Protein AF-A0A0D0CBJ6-F1 (afdb_monomer_lite)

Secondary structure (DSSP, 8-state):
--TTSS-HHHHHHHHHHHHHHHH--STTHHHHHHHHHHHHHHHHHTTS----HHHHHHHHHHHHHHHHHHHHHHHTT-

pLDDT: mean 77.82, std 11.81, range [43.06, 89.88]

Structure (mmCIF, N/CA/C/O backbone):
data_AF-A0A0D0CBJ6-F1
#
_entry.id   AF-A0A0D0CBJ6-F1
#
loop_
_atom_site.group_PDB
_atom_site.id
_atom_site.type_symbol
_atom_site.label_atom_id
_atom_site.label_alt_id
_atom_site.label_comp_id
_atom_site.label_asym_id
_atom_site.label_entity_id
_atom_site.label_seq_id
_atom_site.pdbx_PDB_ins_code
_atom_site.Cartn_x
_atom_site.Cartn_y
_atom_site.Cartn_z
_atom_site.occupancy
_atom_site.B_iso_or_equiv
_atom_site.auth_seq_id
_atom_site.auth_comp_id
_atom_site.auth_asym_id
_atom_site.auth_atom_id
_atom_site.pdbx_PDB_model_num
ATOM 1 N N . MET A 1 1 ? 5.888 18.575 3.514 1.00 43.06 1 MET A N 1
ATOM 2 C CA . MET A 1 1 ? 5.121 17.740 2.568 1.00 43.06 1 MET A CA 1
ATOM 3 C C . MET A 1 1 ? 6.057 16.667 2.042 1.00 43.06 1 MET A C 1
ATOM 5 O O . MET A 1 1 ? 7.156 17.036 1.635 1.00 43.06 1 MET A O 1
ATOM 9 N N . PRO A 1 2 ? 5.707 15.374 2.086 1.00 48.41 2 PRO A N 1
ATOM 10 C CA . PRO A 1 2 ? 6.552 14.318 1.540 1.00 48.41 2 PRO A CA 1
ATOM 11 C C . PRO A 1 2 ? 6.434 14.314 0.004 1.00 48.41 2 PRO A C 1
ATOM 13 O O . PRO A 1 2 ? 5.907 13.385 -0.597 1.00 48.41 2 PRO A O 1
ATOM 16 N N . CYS A 1 3 ? 6.874 15.399 -0.636 1.00 49.41 3 CYS A N 1
ATOM 17 C CA . CYS A 1 3 ? 6.823 15.598 -2.081 1.00 49.41 3 CYS A CA 1
ATOM 18 C C . CYS A 1 3 ? 8.156 15.165 -2.696 1.00 49.41 3 CYS A C 1
ATOM 20 O O . CYS A 1 3 ? 9.071 15.980 -2.741 1.00 49.41 3 CYS A O 1
ATOM 22 N N . SER A 1 4 ? 8.276 13.886 -3.074 1.00 59.12 4 SER A N 1
ATOM 23 C CA . SER A 1 4 ? 9.107 13.399 -4.208 1.00 59.12 4 SER A CA 1
ATOM 24 C C . SER A 1 4 ? 9.299 11.873 -4.239 1.00 59.12 4 SER A C 1
ATOM 26 O O . SER A 1 4 ? 10.275 11.387 -4.801 1.00 59.12 4 SER A O 1
ATOM 28 N N . LEU A 1 5 ? 8.421 11.075 -3.620 1.00 70.25 5 LEU A N 1
ATOM 29 C CA . LEU A 1 5 ? 8.533 9.607 -3.712 1.00 70.25 5 LEU A CA 1
ATOM 30 C C . LEU A 1 5 ? 7.641 8.986 -4.791 1.00 70.25 5 LEU A C 1
ATOM 32 O O . LEU A 1 5 ? 7.948 7.893 -5.253 1.00 70.25 5 LEU A O 1
ATOM 36 N N . PHE A 1 6 ? 6.568 9.668 -5.190 1.00 74.56 6 PHE A N 1
ATOM 37 C CA . PHE A 1 6 ? 5.546 9.128 -6.082 1.00 74.56 6 PHE A CA 1
ATOM 38 C C . PHE A 1 6 ? 5.151 10.160 -7.141 1.00 74.56 6 PHE A C 1
ATOM 40 O O . PHE A 1 6 ? 5.176 11.362 -6.870 1.00 74.56 6 PHE A O 1
ATOM 47 N N . THR A 1 7 ? 4.801 9.691 -8.339 1.00 81.12 7 THR A N 1
ATOM 48 C CA . THR A 1 7 ? 4.256 10.532 -9.419 1.00 81.12 7 THR A CA 1
ATOM 49 C C . THR A 1 7 ? 2.812 10.953 -9.121 1.00 81.12 7 THR A C 1
ATOM 51 O O . THR A 1 7 ? 2.158 10.366 -8.262 1.00 81.12 7 THR A O 1
ATOM 54 N N . GLU A 1 8 ? 2.276 11.948 -9.833 1.00 81.44 8 GLU A N 1
ATOM 55 C CA . GLU A 1 8 ? 0.891 12.424 -9.640 1.00 81.44 8 GLU A CA 1
ATOM 56 C C . GLU A 1 8 ? -0.162 11.316 -9.839 1.00 81.44 8 GLU A C 1
ATOM 58 O O . GLU A 1 8 ? -1.120 11.223 -9.070 1.00 81.44 8 GLU A O 1
ATOM 63 N N . GLU A 1 9 ? 0.042 10.410 -10.801 1.00 81.00 9 GLU A N 1
ATOM 64 C CA . GLU A 1 9 ? -0.823 9.233 -10.987 1.00 81.00 9 GLU A CA 1
ATOM 65 C C . GLU A 1 9 ? -0.759 8.271 -9.794 1.00 81.00 9 GLU A C 1
ATOM 67 O O . GLU A 1 9 ? -1.782 7.760 -9.336 1.00 81.00 9 GLU A O 1
ATOM 72 N N . GLN A 1 10 ? 0.443 8.038 -9.261 1.00 80.38 10 GLN A N 1
ATOM 73 C CA . GLN A 1 10 ? 0.647 7.182 -8.094 1.00 80.38 10 GLN A CA 1
ATOM 74 C C . GLN A 1 10 ? 0.035 7.795 -6.830 1.00 80.38 10 GLN A C 1
ATOM 76 O O . GLN A 1 10 ? -0.571 7.078 -6.037 1.00 80.38 10 GLN A O 1
ATOM 81 N N . LEU A 1 11 ? 0.156 9.114 -6.661 1.00 83.25 11 LEU A N 1
ATOM 82 C CA . LEU A 1 11 ? -0.469 9.861 -5.569 1.00 83.25 11 LEU A CA 1
ATOM 83 C C . LEU A 1 11 ? -1.993 9.785 -5.647 1.00 83.25 11 LEU A C 1
ATOM 85 O O . LEU A 1 11 ? -2.617 9.421 -4.659 1.00 83.25 11 LEU A O 1
ATOM 89 N N . THR A 1 12 ? -2.575 9.988 -6.831 1.00 84.75 12 THR A N 1
ATOM 90 C CA . THR A 1 12 ? -4.026 9.857 -7.042 1.00 84.75 12 THR A CA 1
ATOM 91 C C . THR A 1 12 ? -4.533 8.463 -6.644 1.00 84.75 12 THR A C 1
ATOM 93 O O . THR A 1 12 ? -5.563 8.324 -5.984 1.00 84.75 12 THR A O 1
ATOM 96 N N . LEU A 1 13 ? 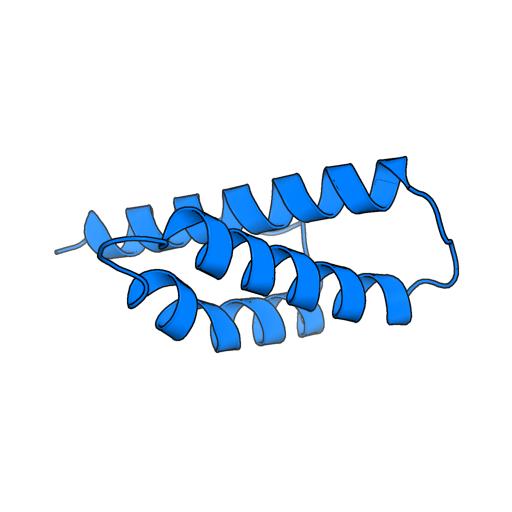-3.785 7.409 -6.997 1.00 85.38 13 LEU A N 1
ATOM 97 C CA . LEU A 1 13 ? -4.077 6.030 -6.587 1.00 85.38 13 LEU A CA 1
ATOM 98 C C . LEU A 1 13 ? -3.979 5.835 -5.067 1.00 85.38 13 LEU A C 1
ATOM 100 O O . LEU A 1 13 ? -4.821 5.154 -4.483 1.00 85.38 13 LEU A O 1
ATOM 104 N N . LEU A 1 14 ? -2.960 6.419 -4.432 1.00 85.81 14 LEU A N 1
ATOM 105 C CA . LEU A 1 14 ? -2.747 6.354 -2.984 1.00 85.81 14 LEU A CA 1
ATOM 106 C C . LEU A 1 14 ? -3.835 7.091 -2.201 1.00 85.81 14 LEU A C 1
ATOM 108 O O . LEU A 1 14 ? -4.307 6.572 -1.194 1.00 85.81 14 LEU A O 1
ATOM 112 N N . GLU A 1 15 ? -4.248 8.268 -2.663 1.00 85.62 15 GLU A N 1
ATOM 113 C CA . GLU A 1 15 ? -5.343 9.042 -2.075 1.00 85.62 15 GLU A CA 1
ATOM 114 C C . GLU A 1 15 ? -6.675 8.294 -2.190 1.00 85.62 15 GLU A C 1
ATOM 116 O O . GLU A 1 15 ? -7.431 8.246 -1.222 1.00 85.62 15 GLU A O 1
ATOM 121 N N . GLY A 1 16 ? -6.925 7.620 -3.318 1.00 86.56 16 GLY A N 1
ATOM 122 C CA . GLY A 1 16 ? -8.131 6.810 -3.514 1.00 86.56 16 GLY A CA 1
ATOM 123 C C . GLY A 1 16 ? -8.253 5.618 -2.559 1.00 86.56 16 GLY A C 1
ATOM 124 O O . GLY A 1 16 ? -9.363 5.247 -2.190 1.00 86.56 16 GLY A O 1
ATOM 125 N N . VAL A 1 17 ? -7.132 5.033 -2.122 1.00 88.38 17 VAL A N 1
ATOM 126 C CA . VAL A 1 17 ? -7.130 3.930 -1.139 1.00 88.38 17 VAL A CA 1
ATOM 127 C C . VAL A 1 17 ? -6.916 4.401 0.300 1.00 88.38 17 VAL A C 1
ATOM 129 O O . VAL A 1 17 ? -6.946 3.583 1.219 1.00 88.38 17 VAL A O 1
ATOM 132 N N . LEU A 1 18 ? -6.652 5.692 0.521 1.00 85.31 18 LEU A N 1
ATOM 133 C CA . LEU A 1 18 ? -6.315 6.228 1.840 1.00 85.31 18 LEU A CA 1
ATOM 134 C C . LEU A 1 18 ? -7.490 6.117 2.811 1.00 85.31 18 LEU A C 1
ATOM 136 O O . LEU A 1 18 ? -7.285 5.745 3.967 1.00 85.31 18 LEU A O 1
ATOM 140 N N . ASP A 1 19 ? -8.697 6.422 2.338 1.00 84.94 19 ASP A N 1
ATOM 141 C CA . ASP A 1 19 ? -9.920 6.351 3.138 1.00 84.94 19 ASP A CA 1
ATOM 142 C C . ASP A 1 19 ? -10.190 4.902 3.574 1.00 84.94 19 ASP A C 1
ATOM 144 O O . ASP A 1 19 ? -10.207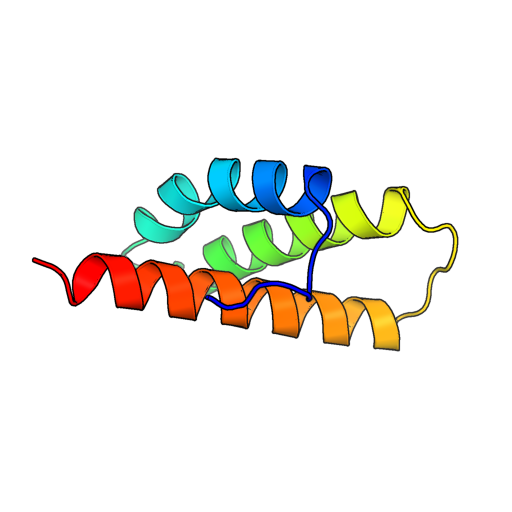 4.607 4.769 1.00 84.94 19 ASP A O 1
ATOM 148 N N . GLU A 1 20 ? -10.170 3.965 2.617 1.00 87.31 20 GLU A N 1
ATOM 149 C CA . GLU A 1 20 ? -10.282 2.524 2.880 1.00 87.31 20 GLU A CA 1
ATOM 150 C C . GLU A 1 20 ? -9.182 2.033 3.843 1.00 87.31 20 GLU A C 1
ATOM 152 O O . GLU A 1 20 ? -9.436 1.288 4.794 1.00 87.31 20 GLU A O 1
ATOM 157 N N . TYR A 1 21 ? -7.940 2.495 3.665 1.00 87.75 21 TYR A N 1
ATOM 158 C CA . TYR A 1 21 ? -6.823 2.152 4.546 1.00 87.75 21 TYR A CA 1
ATOM 159 C C . TYR A 1 21 ? -7.002 2.680 5.979 1.00 87.75 21 TYR A C 1
ATOM 161 O O . TYR A 1 21 ? -6.547 2.034 6.938 1.00 87.75 21 TYR A O 1
ATOM 169 N N . ARG A 1 22 ? -7.630 3.850 6.146 1.00 83.56 22 ARG A N 1
ATOM 170 C CA . ARG A 1 22 ? -7.919 4.470 7.449 1.00 83.56 22 ARG A CA 1
ATOM 171 C C . ARG A 1 22 ? -9.082 3.769 8.145 1.00 83.56 22 ARG A C 1
ATOM 173 O O . ARG A 1 22 ? -8.969 3.482 9.336 1.00 83.56 22 ARG A O 1
ATOM 180 N N . GLU A 1 23 ? -10.139 3.438 7.410 1.00 86.69 23 GLU A N 1
ATOM 181 C CA . GLU A 1 23 ? -11.321 2.741 7.929 1.00 86.69 23 GLU A CA 1
ATOM 182 C C . GLU A 1 23 ? -11.016 1.312 8.402 1.00 86.69 23 GLU A C 1
ATOM 184 O O . GLU A 1 23 ? -11.701 0.774 9.281 1.00 86.69 23 GLU A O 1
ATOM 189 N N . ILE A 1 24 ? -9.943 0.695 7.887 1.00 87.12 24 ILE A N 1
ATOM 190 C CA . ILE A 1 24 ? -9.495 -0.616 8.356 1.00 87.12 24 ILE A CA 1
ATOM 191 C C . ILE A 1 24 ? -9.137 -0.577 9.851 1.00 87.12 24 ILE A C 1
ATOM 193 O O . ILE A 1 24 ? -8.068 -0.134 10.290 1.00 87.12 24 ILE A O 1
ATOM 197 N N . SER A 1 25 ? -10.023 -1.191 10.625 1.00 80.56 25 SER A N 1
ATOM 198 C CA . SER A 1 25 ? -9.946 -1.358 12.069 1.00 80.56 25 SER A CA 1
ATOM 199 C C . SER A 1 25 ? -10.314 -2.797 12.470 1.00 80.56 25 SER A C 1
ATOM 201 O O . SER A 1 25 ? -10.718 -3.614 11.641 1.00 80.56 25 SER A O 1
ATOM 203 N N . GLY A 1 26 ? -10.107 -3.151 13.742 1.00 85.69 26 GLY A N 1
ATOM 204 C CA . GLY A 1 26 ? -10.457 -4.476 14.268 1.00 85.69 26 GLY A CA 1
ATOM 205 C C . GLY A 1 26 ? -9.478 -5.612 13.926 1.00 85.69 26 GLY A C 1
ATOM 206 O O . GLY A 1 26 ? -8.292 -5.401 13.643 1.00 85.69 26 GLY A O 1
ATOM 207 N N . GLN A 1 27 ? -9.968 -6.850 14.032 1.00 81.25 27 GLN A N 1
ATOM 208 C CA . GLN A 1 27 ? -9.172 -8.071 13.881 1.00 81.25 27 GLN A CA 1
ATOM 209 C C . GLN A 1 27 ? -8.860 -8.331 12.397 1.00 81.25 27 GLN A C 1
ATOM 211 O O . GLN A 1 27 ? -9.738 -8.265 11.543 1.00 81.25 27 GLN A O 1
ATOM 216 N N . GLY A 1 28 ? -7.589 -8.592 12.071 1.00 85.06 28 GLY A N 1
ATOM 217 C CA . GLY A 1 28 ? -7.139 -8.748 10.678 1.00 85.06 28 GLY A CA 1
ATOM 218 C C . GLY A 1 28 ? -6.793 -7.437 9.960 1.00 85.06 28 GLY A C 1
ATOM 219 O O . GLY A 1 28 ? -6.463 -7.464 8.775 1.00 85.06 28 GLY A O 1
ATOM 220 N N . LYS A 1 29 ? -6.788 -6.297 10.670 1.00 86.06 29 LYS A N 1
ATOM 221 C CA . LYS A 1 29 ? -6.408 -4.991 10.105 1.00 86.06 29 LYS A CA 1
ATOM 222 C C . LYS A 1 29 ? -5.046 -4.994 9.411 1.00 86.06 29 LYS A C 1
ATOM 224 O O . LYS A 1 29 ? -4.883 -4.356 8.382 1.00 86.06 29 LYS A O 1
ATOM 229 N N . VAL A 1 30 ? -4.078 -5.727 9.962 1.00 85.50 30 VAL A N 1
ATOM 230 C CA . VAL A 1 30 ? -2.713 -5.794 9.424 1.00 85.50 30 VAL A CA 1
ATOM 231 C C . VAL A 1 30 ? -2.724 -6.462 8.051 1.00 85.50 30 VAL A C 1
ATOM 233 O O . VAL A 1 30 ? -2.275 -5.853 7.090 1.00 85.50 30 VAL A O 1
ATOM 236 N N . ALA A 1 31 ? -3.352 -7.636 7.940 1.00 88.38 31 ALA A N 1
ATOM 237 C CA . ALA A 1 31 ? -3.451 -8.370 6.682 1.00 88.38 31 ALA A CA 1
ATOM 238 C C . ALA A 1 31 ? -4.217 -7.586 5.600 1.00 88.38 31 ALA A C 1
ATOM 240 O O . ALA A 1 31 ? -3.810 -7.575 4.443 1.00 88.38 31 ALA A O 1
ATOM 241 N N . ARG A 1 32 ? -5.297 -6.880 5.968 1.00 87.88 32 ARG A N 1
ATOM 242 C CA . ARG A 1 32 ? -6.047 -6.028 5.025 1.00 87.88 32 ARG A CA 1
ATOM 243 C C . ARG A 1 32 ? -5.226 -4.828 4.549 1.00 87.88 32 ARG A C 1
ATOM 245 O O . ARG A 1 32 ? -5.186 -4.550 3.357 1.00 87.88 32 ARG A O 1
ATOM 252 N N . LYS A 1 33 ? -4.512 -4.164 5.462 1.00 88.06 33 LYS A N 1
ATOM 253 C CA . LYS A 1 33 ? -3.590 -3.071 5.123 1.00 88.06 33 LYS A CA 1
ATOM 254 C C . LYS A 1 33 ? -2.459 -3.554 4.214 1.00 88.06 33 LYS A C 1
ATOM 256 O O . LYS A 1 33 ? -2.122 -2.876 3.251 1.00 88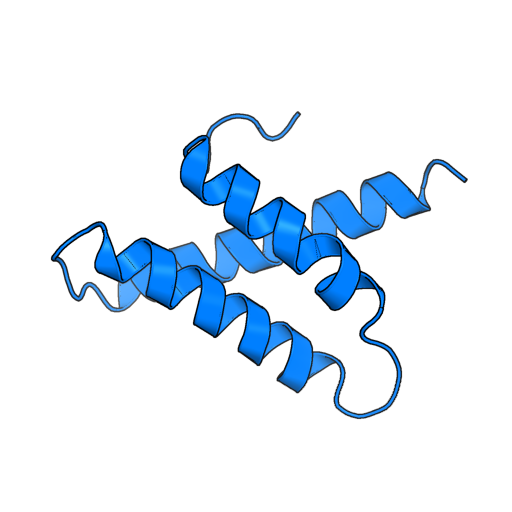.06 33 LYS A O 1
ATOM 261 N N . GLU A 1 34 ? -1.912 -4.741 4.469 1.00 88.06 34 GLU A N 1
ATOM 262 C CA . GLU A 1 34 ? -0.906 -5.361 3.599 1.00 88.06 34 GLU A CA 1
ATOM 263 C C . GLU A 1 34 ? -1.456 -5.726 2.215 1.00 88.06 34 GLU A C 1
ATOM 265 O O . GLU A 1 34 ? -0.745 -5.561 1.223 1.00 88.06 34 GLU A O 1
ATOM 270 N N . ALA A 1 35 ? -2.716 -6.158 2.120 1.00 89.88 35 ALA A N 1
ATOM 271 C CA . ALA A 1 35 ? -3.366 -6.422 0.838 1.00 89.88 35 ALA A CA 1
ATOM 272 C C . ALA A 1 35 ? -3.495 -5.143 -0.010 1.00 89.88 35 ALA A C 1
ATOM 274 O O . ALA A 1 35 ? -3.123 -5.166 -1.182 1.00 89.88 35 ALA A O 1
ATOM 275 N N . ILE A 1 36 ? -3.916 -4.020 0.589 1.00 88.94 36 ILE A N 1
ATOM 276 C CA . ILE A 1 36 ? -3.978 -2.713 -0.094 1.00 88.94 36 ILE A CA 1
ATOM 277 C C . ILE A 1 36 ? -2.586 -2.283 -0.568 1.00 88.94 36 ILE A C 1
ATOM 279 O O . ILE A 1 36 ? -2.402 -1.960 -1.739 1.00 88.94 36 ILE A O 1
ATOM 283 N N . VAL A 1 37 ? -1.579 -2.336 0.311 1.00 87.25 37 VAL A N 1
ATOM 284 C CA . VAL A 1 37 ? -0.192 -1.975 -0.039 1.00 87.25 37 VAL A CA 1
ATOM 285 C C . VAL A 1 37 ? 0.321 -2.834 -1.197 1.00 87.25 37 VAL A C 1
ATOM 287 O O . VAL A 1 37 ? 0.941 -2.316 -2.127 1.00 87.25 37 VAL A O 1
ATOM 290 N N . THR A 1 38 ? 0.040 -4.138 -1.173 1.00 87.25 38 THR A N 1
ATOM 291 C CA . THR A 1 38 ? 0.428 -5.068 -2.241 1.00 87.25 38 THR A CA 1
ATOM 292 C C . THR A 1 38 ? -0.260 -4.719 -3.556 1.00 87.25 38 THR A C 1
ATOM 294 O O . THR A 1 38 ? 0.407 -4.660 -4.587 1.00 87.25 38 THR A O 1
ATOM 297 N N . TRP A 1 39 ? -1.562 -4.433 -3.523 1.00 87.62 39 TRP A N 1
ATOM 298 C CA . TRP A 1 39 ? -2.340 -4.069 -4.704 1.00 87.62 39 TRP A CA 1
ATOM 299 C C . TRP A 1 39 ? -1.850 -2.764 -5.348 1.00 87.62 39 TRP A C 1
ATOM 301 O O . TRP A 1 39 ? -1.600 -2.729 -6.554 1.00 87.62 39 TRP A O 1
ATOM 311 N N . VAL A 1 40 ? -1.618 -1.719 -4.546 1.00 85.44 40 VAL A N 1
ATOM 312 C CA . VAL A 1 40 ? -1.069 -0.438 -5.024 1.00 85.44 40 VAL A CA 1
ATOM 313 C C . VAL A 1 40 ? 0.321 -0.635 -5.628 1.00 85.44 40 VAL A C 1
ATOM 315 O O . VAL A 1 40 ? 0.611 -0.143 -6.716 1.00 85.44 40 VAL A O 1
ATOM 318 N N . THR A 1 41 ? 1.171 -1.420 -4.964 1.00 82.50 41 THR A N 1
ATOM 319 C CA . THR A 1 41 ? 2.522 -1.715 -5.459 1.00 82.50 41 THR A CA 1
ATOM 320 C C . THR A 1 41 ? 2.466 -2.452 -6.798 1.00 82.50 41 THR A C 1
ATOM 322 O O . THR A 1 41 ? 3.207 -2.106 -7.712 1.00 82.50 41 THR A O 1
ATOM 325 N N . GLN A 1 42 ? 1.570 -3.430 -6.959 1.00 81.44 42 GLN A N 1
ATOM 326 C CA . GLN A 1 42 ? 1.397 -4.125 -8.237 1.00 81.44 42 GLN A CA 1
ATOM 327 C C . GLN A 1 42 ? 0.959 -3.176 -9.348 1.00 81.44 42 GLN A C 1
ATOM 329 O O . GLN A 1 42 ? 1.523 -3.239 -10.436 1.00 81.44 42 GLN A O 1
ATOM 334 N N . LYS A 1 43 ? 0.019 -2.263 -9.070 1.00 80.75 43 LYS A N 1
ATOM 335 C CA . LYS A 1 43 ? -0.401 -1.232 -10.031 1.00 80.75 43 LYS A CA 1
ATOM 336 C C . LYS A 1 43 ? 0.771 -0.360 -10.479 1.00 80.75 43 LYS A C 1
ATOM 338 O O . LYS A 1 43 ? 0.878 -0.057 -11.666 1.00 80.75 43 LYS A O 1
ATOM 343 N N . PHE A 1 44 ? 1.672 -0.021 -9.561 1.00 76.56 44 PHE A N 1
ATOM 344 C CA . PHE A 1 44 ? 2.862 0.775 -9.860 1.00 76.56 44 PHE A CA 1
ATOM 345 C C . PHE A 1 44 ? 3.901 -0.014 -10.666 1.00 76.56 44 PHE A C 1
ATOM 347 O O . PHE A 1 44 ? 4.474 0.523 -11.610 1.00 76.56 44 PHE A O 1
ATOM 354 N N . VAL A 1 45 ? 4.116 -1.292 -10.343 1.00 69.75 45 VAL A N 1
ATOM 355 C CA . VAL A 1 45 ? 5.056 -2.166 -11.065 1.00 69.75 45 VAL A CA 1
ATOM 356 C C . VAL A 1 45 ? 4.546 -2.502 -12.467 1.00 69.75 45 VAL A C 1
ATOM 358 O O . VAL A 1 45 ? 5.339 -2.583 -13.392 1.00 69.75 45 VAL A O 1
ATOM 361 N N . THR A 1 46 ? 3.233 -2.593 -12.705 1.00 65.62 46 THR A N 1
ATOM 362 C CA . THR A 1 46 ? 2.720 -2.739 -14.083 1.00 65.62 46 THR A CA 1
ATOM 363 C C . THR A 1 46 ? 3.070 -1.565 -15.007 1.00 65.62 46 THR A C 1
ATOM 365 O O . THR A 1 46 ? 3.044 -1.749 -16.221 1.00 65.62 46 THR A O 1
ATOM 368 N N . VAL A 1 47 ? 3.423 -0.390 -14.465 1.00 59.03 47 VAL A N 1
ATOM 369 C CA . VAL A 1 47 ? 3.858 0.787 -15.244 1.00 59.03 47 VAL A CA 1
ATOM 370 C C . VAL A 1 47 ? 5.361 0.746 -15.569 1.00 59.03 47 VAL A C 1
ATOM 372 O O . VAL A 1 47 ? 5.775 1.298 -16.586 1.00 59.03 47 VAL A O 1
ATOM 375 N N . HIS A 1 48 ? 6.178 0.039 -14.779 1.00 55.34 48 HIS A N 1
ATOM 376 C CA . HIS A 1 48 ? 7.622 -0.104 -14.999 1.00 55.34 48 HIS A CA 1
ATOM 377 C C . HIS A 1 48 ? 7.997 -1.578 -15.168 1.00 55.34 48 HIS A C 1
ATOM 379 O O . HIS A 1 48 ? 7.981 -2.356 -14.222 1.00 55.34 48 HIS A O 1
ATOM 385 N N . HIS A 1 49 ? 8.334 -1.954 -16.400 1.00 54.03 49 HIS A N 1
ATOM 386 C CA . HIS A 1 49 ? 8.534 -3.324 -16.880 1.00 54.03 49 HIS A CA 1
ATOM 387 C C . HIS A 1 49 ? 9.805 -4.019 -16.345 1.00 54.03 49 HIS A C 1
ATOM 389 O O . HIS A 1 49 ? 10.550 -4.627 -17.107 1.00 54.03 49 HIS A O 1
ATOM 395 N N . GLU A 1 50 ? 10.073 -3.941 -15.043 1.00 55.06 50 GLU A N 1
ATOM 396 C CA . GLU A 1 50 ? 11.220 -4.580 -14.404 1.00 55.06 50 GLU A CA 1
ATOM 397 C C . GLU A 1 50 ? 10.760 -5.267 -13.112 1.00 55.06 50 GLU A C 1
ATOM 399 O O . GLU A 1 50 ? 10.441 -4.632 -12.108 1.00 55.06 50 GLU A O 1
ATOM 404 N N . ASN A 1 51 ? 10.702 -6.603 -13.161 1.00 59.69 51 ASN A N 1
ATOM 405 C CA . ASN A 1 51 ? 10.410 -7.508 -12.042 1.00 59.69 51 ASN A CA 1
ATOM 406 C C . ASN A 1 51 ? 11.560 -7.525 -11.015 1.00 59.69 51 ASN A C 1
ATOM 408 O O . ASN A 1 51 ? 12.077 -8.584 -10.653 1.00 59.69 51 ASN A O 1
ATOM 412 N N . ASP A 1 52 ? 11.995 -6.359 -10.547 1.00 71.12 52 ASP A N 1
ATOM 413 C CA . ASP A 1 52 ? 12.987 -6.284 -9.490 1.00 71.12 52 ASP A CA 1
ATOM 414 C C . ASP A 1 52 ? 12.292 -6.487 -8.135 1.00 71.12 52 ASP A C 1
ATOM 416 O O . ASP A 1 52 ? 11.524 -5.654 -7.635 1.00 71.12 52 ASP A O 1
ATOM 420 N N . ILE A 1 53 ? 12.508 -7.669 -7.557 1.00 73.12 53 ILE A N 1
ATOM 421 C CA . ILE A 1 53 ? 11.902 -8.088 -6.287 1.00 73.12 53 ILE A CA 1
ATOM 422 C C . ILE A 1 53 ? 12.351 -7.161 -5.147 1.00 73.12 53 ILE A C 1
ATOM 424 O O . ILE A 1 53 ? 11.579 -6.901 -4.218 1.00 73.12 53 ILE A O 1
ATOM 428 N N . GLU A 1 54 ? 13.580 -6.639 -5.204 1.00 77.44 54 GLU A N 1
ATOM 429 C CA . GLU A 1 54 ? 14.096 -5.720 -4.193 1.00 77.44 54 GLU A CA 1
ATOM 430 C C . GLU A 1 54 ? 13.458 -4.333 -4.331 1.00 77.44 54 GLU A C 1
ATOM 432 O O . GLU A 1 54 ? 13.012 -3.762 -3.329 1.00 77.44 54 GLU A O 1
ATOM 437 N N . ALA A 1 55 ? 13.328 -3.823 -5.558 1.00 75.06 55 ALA A N 1
ATOM 438 C CA . ALA A 1 55 ? 12.621 -2.575 -5.833 1.00 75.06 55 ALA A CA 1
ATOM 439 C C . ALA A 1 55 ? 11.148 -2.659 -5.406 1.00 75.06 55 ALA A C 1
ATOM 441 O O . ALA A 1 55 ? 10.640 -1.746 -4.756 1.00 75.06 55 ALA A O 1
ATOM 442 N N . THR A 1 56 ? 10.490 -3.791 -5.667 1.00 76.94 56 THR A N 1
ATOM 443 C CA . THR A 1 56 ? 9.094 -4.032 -5.271 1.00 76.94 56 THR A CA 1
ATOM 444 C C . THR A 1 56 ? 8.930 -4.001 -3.749 1.00 76.94 56 THR A C 1
ATOM 446 O O . THR A 1 56 ? 8.014 -3.361 -3.234 1.00 76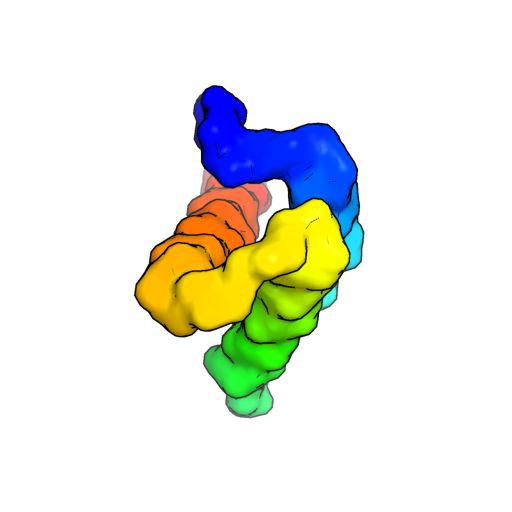.94 56 THR A O 1
ATOM 449 N N . LYS A 1 57 ? 9.847 -4.625 -2.996 1.00 82.06 57 LYS A N 1
ATOM 450 C CA . LYS A 1 57 ? 9.836 -4.572 -1.523 1.00 82.06 57 LYS A CA 1
ATOM 451 C C . LYS A 1 57 ? 10.099 -3.167 -0.985 1.00 82.06 57 LYS A C 1
ATOM 453 O O . LYS A 1 57 ? 9.422 -2.737 -0.051 1.00 82.06 57 LYS A O 1
ATOM 458 N N . LYS A 1 58 ? 11.061 -2.436 -1.563 1.00 83.31 58 LYS A N 1
ATOM 459 C CA . LYS A 1 58 ? 11.323 -1.033 -1.194 1.00 83.31 58 LYS A CA 1
ATOM 460 C C . LYS A 1 58 ? 10.088 -0.171 -1.445 1.00 83.31 58 LYS A C 1
ATOM 462 O O . LYS A 1 58 ? 9.720 0.621 -0.582 1.00 83.31 58 LYS A O 1
ATOM 467 N N . LEU A 1 59 ? 9.408 -0.389 -2.568 1.00 82.19 59 LEU A N 1
ATOM 468 C CA . LEU A 1 59 ? 8.187 0.318 -2.930 1.00 82.19 59 LEU A CA 1
ATOM 469 C C . LEU A 1 59 ? 7.038 0.021 -1.958 1.00 82.19 59 LEU A C 1
ATOM 471 O O . LEU A 1 59 ? 6.428 0.961 -1.452 1.00 82.19 59 LEU A O 1
ATOM 475 N N . GLN A 1 60 ? 6.801 -1.250 -1.614 1.00 83.06 60 GLN A N 1
ATOM 476 C CA . GLN A 1 60 ? 5.819 -1.631 -0.588 1.00 83.06 60 GLN A CA 1
ATOM 477 C C . GLN A 1 60 ? 6.085 -0.919 0.740 1.00 83.06 60 GLN A C 1
ATOM 479 O O . GLN A 1 60 ? 5.162 -0.409 1.378 1.00 83.06 60 GLN A O 1
ATOM 484 N N . ASN A 1 61 ? 7.353 -0.856 1.154 1.00 85.62 61 ASN A N 1
ATOM 485 C CA . ASN A 1 61 ? 7.727 -0.218 2.408 1.00 85.62 61 ASN A CA 1
ATOM 486 C C . ASN A 1 61 ? 7.513 1.306 2.359 1.00 85.62 61 ASN A C 1
ATOM 488 O O . ASN A 1 61 ? 6.999 1.880 3.319 1.00 85.62 61 ASN A O 1
ATOM 492 N N . SER A 1 62 ? 7.824 1.948 1.228 1.00 84.75 62 SER A N 1
ATOM 493 C CA . SER A 1 62 ? 7.555 3.372 0.985 1.00 84.75 62 SER A CA 1
ATOM 494 C C . SER A 1 62 ? 6.059 3.690 0.986 1.00 84.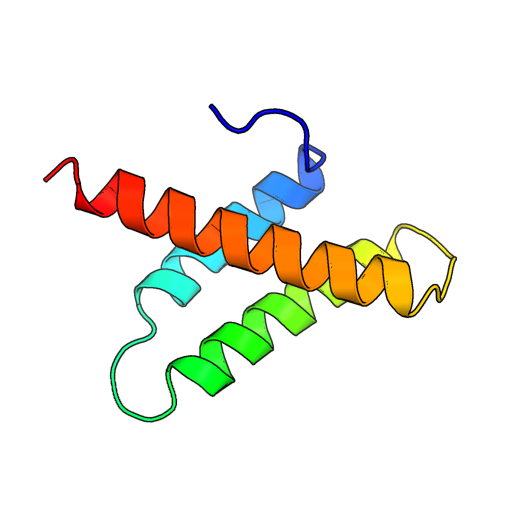75 62 SER A C 1
ATOM 496 O O . SER A 1 62 ? 5.644 4.634 1.656 1.00 84.75 62 SER A O 1
ATOM 498 N N . VAL A 1 63 ? 5.236 2.883 0.305 1.00 84.69 63 VAL A N 1
ATOM 499 C CA . VAL A 1 63 ? 3.769 3.034 0.268 1.00 84.69 63 VAL A CA 1
ATOM 500 C C . VAL A 1 63 ? 3.179 2.888 1.669 1.00 84.69 63 VAL A C 1
ATOM 502 O O . VAL A 1 63 ? 2.406 3.734 2.118 1.00 84.69 63 VAL A O 1
ATOM 505 N N . LYS A 1 64 ? 3.600 1.858 2.410 1.00 86.31 64 LYS A N 1
ATOM 506 C CA . LYS A 1 64 ? 3.174 1.642 3.796 1.00 86.31 64 LYS A CA 1
ATOM 507 C C . LYS A 1 64 ? 3.553 2.817 4.697 1.00 86.31 64 LYS A C 1
ATOM 509 O O . LYS A 1 64 ? 2.743 3.241 5.520 1.00 86.31 64 LYS A O 1
ATOM 514 N N . ASN A 1 65 ? 4.772 3.340 4.560 1.00 86.56 65 ASN A N 1
ATOM 515 C CA . ASN A 1 65 ? 5.226 4.474 5.357 1.00 86.56 65 ASN A CA 1
ATOM 516 C C . ASN A 1 65 ? 4.440 5.750 5.025 1.00 86.56 65 ASN A C 1
ATOM 518 O O . ASN A 1 65 ? 4.034 6.459 5.939 1.00 86.56 65 ASN A O 1
ATOM 522 N N . TRP A 1 66 ? 4.162 6.000 3.742 1.00 86.00 66 TRP A N 1
ATOM 523 C CA . TRP A 1 66 ? 3.361 7.140 3.296 1.00 86.00 66 TRP A CA 1
ATOM 524 C C . TRP A 1 66 ? 1.933 7.086 3.847 1.00 86.00 66 TRP A C 1
ATOM 526 O O . TRP A 1 66 ? 1.496 8.038 4.489 1.00 86.00 6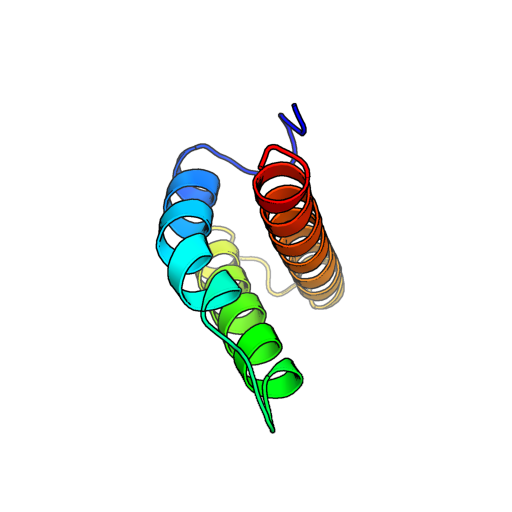6 TRP A O 1
ATOM 536 N N . LEU A 1 67 ? 1.245 5.945 3.703 1.00 83.94 67 LEU A N 1
ATOM 537 C CA . LEU A 1 67 ? -0.120 5.759 4.212 1.00 83.94 67 LEU A CA 1
ATOM 538 C C . LEU A 1 67 ? -0.190 5.920 5.735 1.00 83.94 67 LEU A C 1
ATOM 540 O O . LEU A 1 67 ? -1.112 6.543 6.255 1.00 83.94 67 LEU A O 1
ATOM 544 N N . ASN A 1 68 ? 0.796 5.393 6.466 1.00 84.44 68 ASN A N 1
ATOM 545 C CA . ASN A 1 68 ? 0.847 5.543 7.920 1.00 84.44 68 ASN A CA 1
ATOM 546 C C . ASN A 1 68 ? 1.147 6.982 8.350 1.00 84.44 68 ASN A C 1
ATOM 548 O O . ASN A 1 68 ? 0.532 7.461 9.300 1.00 84.44 68 ASN A O 1
ATOM 552 N N . ASN A 1 69 ? 2.077 7.666 7.676 1.00 83.75 69 ASN A N 1
ATOM 553 C CA . ASN A 1 69 ? 2.424 9.044 8.008 1.00 83.75 69 ASN A CA 1
ATOM 554 C C . ASN A 1 69 ? 1.246 9.979 7.730 1.00 83.75 69 ASN A C 1
ATOM 556 O O . ASN A 1 69 ? 0.872 10.751 8.605 1.00 83.75 69 ASN A O 1
ATOM 560 N N . LEU A 1 70 ? 0.600 9.838 6.570 1.00 80.00 70 LEU A N 1
ATOM 561 C CA . LEU A 1 70 ? -0.538 10.670 6.196 1.00 80.00 70 LEU A CA 1
ATOM 562 C C . LEU A 1 70 ? -1.775 10.374 7.054 1.00 80.00 70 LEU A C 1
ATOM 564 O O . LEU A 1 70 ? -2.420 11.298 7.541 1.00 80.00 70 LEU A O 1
ATOM 568 N N . SER A 1 71 ? -2.064 9.097 7.332 1.00 78.88 71 SER A N 1
ATOM 569 C CA . SER A 1 71 ? -3.129 8.721 8.270 1.00 78.88 71 SER A CA 1
ATOM 570 C C . SER A 1 71 ? -2.898 9.318 9.660 1.00 78.88 71 SER A C 1
ATOM 572 O O . SER A 1 71 ? -3.867 9.673 10.328 1.00 78.88 71 SER A O 1
ATOM 574 N N . ARG A 1 72 ? -1.642 9.424 10.107 1.00 75.94 72 ARG A N 1
ATOM 575 C CA . ARG A 1 72 ? -1.296 10.014 11.401 1.00 75.94 72 ARG A CA 1
ATOM 576 C C . ARG A 1 72 ? -1.382 11.539 11.374 1.00 75.94 72 ARG A C 1
ATOM 578 O O . ARG A 1 72 ? -2.029 12.087 12.252 1.00 75.94 72 ARG A O 1
ATOM 585 N N . GLU A 1 73 ? -0.818 12.206 10.366 1.00 77.75 73 GLU A N 1
ATOM 586 C CA . GLU A 1 73 ? -0.909 13.669 10.194 1.00 77.75 73 GLU A CA 1
ATOM 587 C C . GLU A 1 73 ? -2.360 14.167 10.122 1.00 77.75 73 GLU A C 1
ATOM 589 O O . GLU A 1 73 ? -2.665 15.244 10.628 1.00 77.75 73 GLU A O 1
ATOM 594 N N . LEU A 1 74 ? -3.263 13.387 9.520 1.00 66.44 74 LEU A N 1
ATOM 595 C CA . LEU A 1 74 ? -4.691 13.710 9.467 1.00 66.44 74 LEU A CA 1
ATOM 596 C C . LEU A 1 74 ? -5.413 13.495 10.803 1.00 66.44 74 LEU A C 1
ATOM 598 O O . LEU A 1 74 ? -6.420 14.146 11.044 1.00 66.44 74 LEU A O 1
ATOM 602 N N . THR A 1 75 ? -4.909 12.607 11.664 1.00 62.72 75 THR A N 1
ATOM 603 C CA . THR A 1 75 ? -5.495 12.341 12.991 1.00 62.72 75 THR A CA 1
ATOM 604 C C . THR A 1 75 ? -4.934 13.284 14.067 1.00 62.72 75 THR A C 1
ATOM 606 O O . THR A 1 75 ? -5.617 13.573 15.037 1.00 62.72 75 THR A O 1
ATOM 609 N N . ASP A 1 76 ? -3.710 13.796 13.896 1.00 63.84 76 ASP A N 1
ATOM 610 C CA . ASP A 1 76 ? -3.058 14.762 14.806 1.00 63.84 76 ASP A CA 1
ATOM 611 C C . ASP A 1 76 ? -3.599 16.202 14.640 1.00 63.84 76 ASP A C 1
ATOM 613 O O . ASP A 1 76 ? -3.269 17.094 15.415 1.00 63.84 76 ASP A O 1
ATOM 617 N N . LYS A 1 77 ? -4.415 16.439 13.602 1.00 54.62 77 LYS A N 1
ATOM 618 C CA . LYS A 1 77 ? -5.039 17.735 13.285 1.00 54.62 77 LYS A CA 1
ATOM 619 C C . LYS A 1 77 ? -6.472 17.901 13.813 1.00 54.62 77 LYS A C 1
ATOM 621 O O . LYS A 1 77 ? -7.070 18.939 13.527 1.00 54.62 77 LYS A O 1
ATOM 626 N N . GLU A 1 78 ? -7.008 16.916 14.536 1.00 45.66 78 GLU A N 1
ATOM 627 C CA . GLU A 1 78 ? -8.303 17.008 15.241 1.00 45.66 78 GLU A CA 1
ATOM 628 C C . GLU A 1 78 ? -8.168 17.614 16.645 1.00 45.66 78 GLU A C 1
ATOM 630 O O . GLU A 1 78 ? -7.190 17.286 17.356 1.00 45.66 78 GLU A O 1
#

Foldseek 3Di:
DPPDPDDPVLVVLLVVCLVVLLPQDDDCNVVVNLVSLLVSLVVVVVVPVDPPVVVSVVSSVVSSVVSVVVSVVVVVVD

Sequence (78 aa):
MPCSLFTEEQLTLLEGVLDEYREISGQGKVARKEAIVTWVTQKFVTVHHENDIEATKKLQNSVKNWLNNLSRELTDKE

Radius of gyration: 12.77 Å; chains: 1; bounding box: 25×26×32 Å

Organism: NCBI:txid930991